Protein AF-A0A6M2E2F1-F1 (afdb_monomer_lite)

pLDDT: mean 70.52, std 17.47, range [36.59, 95.12]

Secondary structure (DSSP, 8-state):
-----------------S-PPPPPP--S------------------S-----PPPPS------HHHHSPPP-PPPPPPPHHHHHHHHHHHTT----GGGS-GGGTSS-HHHHHHHHHHHHHHHHTT--

InterPro domains:
  IPR009685 Male enhanced antigen 1 [PTHR17005] (5-122)

Structure (mmCIF, N/CA/C/O backbone):
data_AF-A0A6M2E2F1-F1
#
_entry.id   AF-A0A6M2E2F1-F1
#
loop_
_atom_site.group_PDB
_atom_site.id
_atom_site.type_symbol
_atom_site.label_atom_id
_atom_site.label_alt_id
_atom_site.label_comp_id
_atom_site.label_asym_id
_atom_site.label_entity_id
_atom_site.label_seq_id
_atom_site.pdbx_PDB_ins_code
_atom_site.Cartn_x
_atom_site.Cartn_y
_atom_site.Cartn_z
_atom_site.occupancy
_atom_site.B_iso_or_equiv
_atom_site.auth_seq_id
_atom_site.auth_comp_id
_atom_site.auth_asym_id
_atom_site.auth_atom_id
_atom_site.pdbx_PDB_model_num
ATOM 1 N N . HIS A 1 1 ? 62.668 19.287 -7.844 1.00 42.34 1 HIS A N 1
ATOM 2 C CA . HIS A 1 1 ? 62.336 18.218 -6.883 1.00 42.34 1 HIS A CA 1
ATOM 3 C C . HIS A 1 1 ? 61.066 17.544 -7.362 1.00 42.34 1 HIS A C 1
ATOM 5 O O . HIS A 1 1 ? 60.130 18.241 -7.730 1.00 42.34 1 HIS A O 1
ATOM 11 N N . VAL A 1 2 ? 61.133 16.225 -7.516 1.00 47.28 2 VAL A N 1
ATOM 12 C CA . VAL A 1 2 ? 60.213 15.399 -8.307 1.00 47.28 2 VAL A CA 1
ATOM 13 C C . VAL A 1 2 ? 58.880 15.207 -7.577 1.00 47.28 2 VAL A C 1
ATOM 15 O O . VAL A 1 2 ? 58.881 14.923 -6.384 1.00 47.28 2 VAL A O 1
ATOM 18 N N . SER A 1 3 ? 57.758 15.392 -8.272 1.00 49.53 3 SER A N 1
ATOM 19 C CA . SER A 1 3 ? 56.462 14.854 -7.843 1.00 49.53 3 SER A CA 1
ATOM 20 C C . SER A 1 3 ? 56.303 13.512 -8.548 1.00 49.53 3 SER A C 1
ATOM 22 O O . SER A 1 3 ? 56.315 13.478 -9.776 1.00 49.53 3 SER A O 1
ATOM 24 N N . SER A 1 4 ? 56.274 12.424 -7.779 1.00 62.16 4 SER A N 1
ATOM 25 C CA . SER A 1 4 ? 56.016 11.080 -8.295 1.00 62.16 4 SER A CA 1
ATOM 26 C C . SER A 1 4 ? 54.581 10.999 -8.796 1.00 62.16 4 SER A C 1
ATOM 28 O O . SER A 1 4 ? 53.640 11.027 -8.008 1.00 62.16 4 SER A O 1
ATOM 30 N N . ASP A 1 5 ? 54.456 10.893 -10.110 1.00 59.19 5 ASP A N 1
ATOM 31 C CA . ASP A 1 5 ? 53.338 10.252 -10.780 1.00 59.19 5 ASP A CA 1
ATOM 32 C C . ASP A 1 5 ? 53.439 8.747 -10.473 1.00 59.19 5 ASP A C 1
ATOM 34 O O . ASP A 1 5 ? 54.478 8.127 -10.715 1.00 59.19 5 ASP A O 1
ATOM 38 N N . SER A 1 6 ? 52.431 8.177 -9.818 1.00 57.03 6 SER A N 1
ATOM 39 C CA . SER A 1 6 ? 52.303 6.725 -9.664 1.00 57.03 6 SER A CA 1
ATOM 40 C C . SER A 1 6 ? 51.074 6.280 -10.433 1.00 57.03 6 SER A C 1
ATOM 42 O O . SER A 1 6 ? 49.989 6.131 -9.876 1.00 57.03 6 SER A O 1
ATOM 44 N N . ASP A 1 7 ? 51.293 6.103 -11.732 1.00 59.03 7 ASP A N 1
ATOM 45 C CA . ASP A 1 7 ? 50.533 5.230 -12.616 1.00 59.03 7 ASP A CA 1
ATOM 46 C C . ASP A 1 7 ? 50.488 3.829 -11.979 1.00 59.03 7 ASP A C 1
ATOM 48 O O . ASP A 1 7 ? 51.500 3.134 -11.884 1.00 59.03 7 ASP A O 1
ATOM 52 N N . SER A 1 8 ? 49.337 3.455 -11.414 1.00 53.34 8 SER A N 1
ATOM 53 C CA . SER A 1 8 ? 49.091 2.068 -11.018 1.00 53.34 8 SER A CA 1
ATOM 54 C C . SER A 1 8 ? 48.540 1.338 -12.229 1.00 53.34 8 SER A C 1
ATOM 56 O O . SER A 1 8 ? 47.352 1.408 -12.538 1.00 53.34 8 SER A O 1
ATOM 58 N N . GLU A 1 9 ? 49.485 0.702 -12.908 1.00 52.53 9 GLU A N 1
ATOM 59 C CA . GLU A 1 9 ? 49.359 -0.345 -13.908 1.00 52.53 9 GLU A CA 1
ATOM 60 C C . GLU A 1 9 ? 48.083 -1.185 -13.712 1.00 52.53 9 GLU A C 1
ATOM 62 O O . GLU A 1 9 ? 47.824 -1.726 -12.634 1.00 52.53 9 GLU A O 1
ATOM 67 N N . PHE A 1 10 ? 47.278 -1.290 -14.774 1.00 50.50 10 PHE A N 1
ATOM 68 C CA . PHE A 1 10 ? 46.220 -2.290 -14.900 1.00 50.50 10 PHE A CA 1
ATOM 69 C C . PHE A 1 10 ? 46.878 -3.677 -14.863 1.00 50.50 10 PHE A C 1
ATOM 71 O O . PHE A 1 10 ? 47.271 -4.225 -15.891 1.00 50.50 10 PHE A O 1
ATOM 78 N N . GLY A 1 11 ? 47.034 -4.214 -13.655 1.00 40.50 11 GLY A N 1
ATOM 79 C CA . GLY A 1 11 ? 47.442 -5.587 -13.421 1.00 40.50 11 GLY A CA 1
ATOM 80 C C . GLY A 1 11 ? 46.336 -6.527 -13.876 1.00 40.50 11 GLY A C 1
ATOM 81 O O . GLY A 1 11 ? 45.388 -6.790 -13.138 1.00 40.50 11 GLY A O 1
ATOM 82 N N . ASP A 1 12 ? 46.466 -7.014 -15.107 1.00 55.50 12 ASP A N 1
ATOM 83 C CA . ASP A 1 12 ? 45.951 -8.316 -15.513 1.00 55.50 12 ASP A CA 1
ATOM 84 C C . ASP A 1 12 ? 46.587 -9.355 -14.581 1.00 55.50 12 ASP A C 1
ATOM 86 O O . ASP A 1 12 ? 47.781 -9.645 -14.635 1.00 55.50 12 ASP A O 1
ATOM 90 N N . GLY A 1 13 ? 45.800 -9.797 -13.612 1.00 47.25 13 GLY A N 1
ATOM 91 C CA . GLY A 1 13 ? 46.251 -10.637 -12.524 1.00 47.25 13 GLY A CA 1
ATOM 92 C C . GLY A 1 13 ? 45.044 -11.330 -11.945 1.00 47.25 13 GLY A C 1
ATOM 93 O O . GLY A 1 13 ? 44.446 -10.854 -10.983 1.00 47.25 13 GLY A O 1
ATOM 94 N N . ASP A 1 14 ? 44.687 -12.446 -12.573 1.00 53.16 14 ASP A N 1
ATOM 95 C CA . ASP A 1 14 ? 43.988 -13.547 -11.928 1.00 53.16 14 ASP A CA 1
ATOM 96 C C . ASP A 1 14 ? 44.636 -13.791 -10.554 1.00 53.16 14 ASP A C 1
ATOM 98 O O . ASP A 1 14 ? 45.704 -14.380 -10.403 1.00 53.16 14 ASP A O 1
ATOM 102 N N . SER A 1 15 ? 44.049 -13.194 -9.532 1.00 48.97 15 SER A N 1
ATOM 103 C CA . SER A 1 15 ? 44.336 -13.479 -8.139 1.00 48.97 15 SER A CA 1
ATOM 104 C C . SER A 1 15 ? 42.988 -13.524 -7.475 1.00 48.97 15 SER A C 1
ATOM 106 O O . SER A 1 15 ? 42.477 -12.545 -6.932 1.00 48.97 15 SER A O 1
ATOM 108 N N . VAL A 1 16 ? 42.389 -14.702 -7.622 1.00 57.41 16 VAL A N 1
ATOM 109 C CA . VAL A 1 16 ? 41.216 -15.142 -6.886 1.00 57.41 16 VAL A CA 1
ATOM 110 C C . VAL A 1 16 ? 41.639 -15.234 -5.413 1.00 57.41 16 VAL A C 1
ATOM 112 O O . VAL A 1 16 ? 42.008 -16.278 -4.887 1.00 57.41 16 VAL A O 1
ATOM 115 N N . ASP A 1 17 ? 41.694 -14.083 -4.745 1.00 50.09 17 ASP A N 1
ATOM 116 C CA . ASP A 1 17 ? 41.760 -14.032 -3.292 1.00 50.09 17 ASP A CA 1
ATOM 117 C C . ASP A 1 17 ? 40.466 -14.677 -2.783 1.00 50.09 17 ASP A C 1
ATOM 119 O O . ASP A 1 17 ? 39.353 -14.284 -3.150 1.00 50.09 17 ASP A O 1
ATOM 123 N N . GLY A 1 18 ? 40.640 -15.797 -2.085 1.00 58.19 18 GLY A N 1
ATOM 124 C CA . GLY A 1 18 ? 39.647 -16.847 -1.891 1.00 58.19 18 GLY A CA 1
ATOM 125 C C . GLY A 1 18 ? 38.510 -16.458 -0.952 1.00 58.19 18 GLY A C 1
ATOM 126 O O . GLY A 1 18 ? 38.424 -16.953 0.167 1.00 58.19 18 GLY A O 1
ATOM 127 N N . GLY A 1 19 ? 37.609 -15.610 -1.440 1.00 60.72 19 GLY A N 1
ATOM 128 C CA . GLY A 1 19 ? 36.363 -15.219 -0.778 1.00 60.72 19 GLY A CA 1
ATOM 129 C C . GLY A 1 19 ? 35.167 -15.170 -1.731 1.00 60.72 19 GLY A C 1
ATOM 130 O O . GLY A 1 19 ? 34.222 -14.420 -1.498 1.00 60.72 19 GLY A O 1
ATOM 131 N N . GLY A 1 20 ? 35.217 -15.916 -2.836 1.00 72.25 20 GLY A N 1
ATOM 132 C CA . GLY A 1 20 ? 34.117 -16.004 -3.795 1.00 72.25 20 GLY A CA 1
ATOM 133 C C . GLY A 1 20 ? 32.978 -16.892 -3.293 1.00 72.25 20 GLY A C 1
ATOM 134 O O . GLY A 1 20 ? 33.213 -17.931 -2.678 1.00 72.25 20 GLY A O 1
ATOM 135 N N . TYR A 1 21 ? 31.735 -16.494 -3.582 1.00 74.12 21 TYR A N 1
ATOM 136 C CA . TYR A 1 21 ? 30.554 -17.330 -3.368 1.00 74.12 21 TYR A CA 1
ATOM 137 C C . TYR A 1 21 ? 30.713 -18.655 -4.119 1.00 74.12 21 TYR A C 1
ATOM 139 O O . TYR A 1 21 ? 30.838 -18.671 -5.343 1.00 74.12 21 TYR A O 1
ATOM 147 N N . GLN A 1 22 ?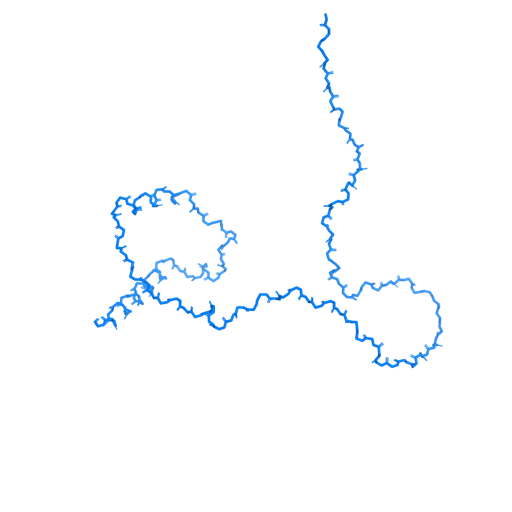 30.687 -19.766 -3.387 1.00 77.75 22 GLN A N 1
ATOM 148 C CA . GLN A 1 22 ? 30.656 -21.093 -3.984 1.00 77.75 22 GLN A CA 1
ATOM 149 C C . GLN A 1 22 ? 29.212 -21.443 -4.357 1.00 77.75 22 GLN A C 1
ATOM 151 O O . GLN A 1 22 ? 28.315 -21.370 -3.516 1.00 77.75 22 GLN A O 1
ATOM 156 N N . LEU A 1 23 ? 28.981 -21.795 -5.624 1.00 75.25 23 LEU A N 1
ATOM 157 C CA . LEU A 1 23 ? 27.684 -22.296 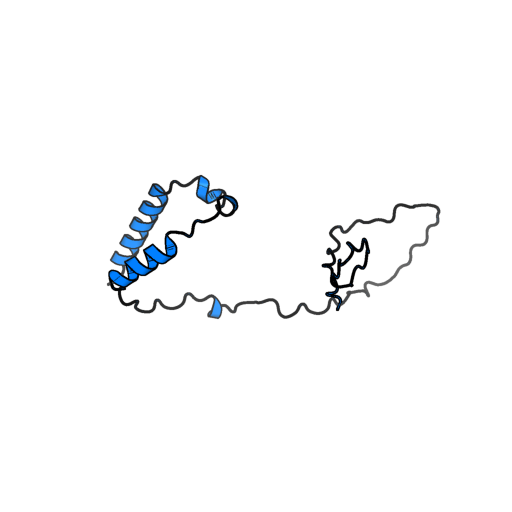-6.076 1.00 75.25 23 LEU A CA 1
ATOM 158 C C . LEU A 1 23 ? 27.376 -23.618 -5.365 1.00 75.25 23 LEU A C 1
ATOM 160 O O . LEU A 1 23 ? 28.245 -24.485 -5.259 1.00 75.25 23 LEU A O 1
ATOM 164 N N . LEU A 1 24 ? 26.141 -23.770 -4.883 1.00 76.88 24 LEU A N 1
ATOM 165 C CA . LEU A 1 24 ? 25.685 -25.059 -4.374 1.00 76.88 24 LEU A CA 1
ATOM 166 C C . LEU A 1 24 ? 25.606 -26.066 -5.533 1.00 76.88 24 LEU A C 1
ATOM 168 O O . LEU A 1 24 ? 25.207 -25.672 -6.631 1.00 76.88 24 LEU A O 1
ATOM 172 N N . PRO A 1 25 ? 25.936 -27.349 -5.305 1.00 77.88 25 PRO A N 1
ATOM 173 C CA . PRO A 1 25 ? 25.648 -28.413 -6.261 1.00 77.88 25 PRO A CA 1
ATOM 174 C C . PRO A 1 25 ? 24.153 -28.403 -6.607 1.00 77.88 25 PRO A C 1
ATOM 176 O O . PRO A 1 25 ? 23.317 -28.483 -5.705 1.00 77.88 25 PRO A O 1
ATOM 179 N N . GLN A 1 26 ? 23.824 -28.230 -7.889 1.00 67.12 26 GLN A N 1
ATOM 180 C CA . GLN A 1 26 ? 22.443 -28.047 -8.351 1.00 67.12 26 GLN A CA 1
ATOM 181 C C . GLN A 1 26 ? 21.818 -29.273 -9.026 1.00 67.12 26 GLN A C 1
ATOM 183 O O . GLN A 1 26 ? 20.641 -29.183 -9.352 1.00 67.12 26 GLN A O 1
ATOM 188 N N . ASP A 1 27 ? 22.501 -30.421 -9.136 1.00 66.62 27 ASP A N 1
ATOM 189 C CA . ASP A 1 27 ? 21.884 -31.635 -9.693 1.00 66.62 27 ASP A CA 1
ATOM 190 C C . ASP A 1 27 ? 22.344 -32.939 -9.008 1.00 66.62 27 ASP A C 1
ATOM 192 O O . ASP A 1 27 ? 23.520 -33.067 -8.657 1.00 66.62 27 ASP A O 1
ATOM 196 N N . PRO A 1 28 ? 21.428 -33.911 -8.811 1.00 59.38 28 PRO A N 1
ATOM 197 C CA . PRO A 1 28 ? 21.730 -35.211 -8.211 1.00 59.38 28 PRO A CA 1
ATOM 198 C C . PRO A 1 28 ? 22.402 -36.221 -9.159 1.00 59.38 28 PRO A C 1
ATOM 200 O O . PRO A 1 28 ? 22.885 -37.235 -8.671 1.00 59.38 28 PRO A O 1
ATOM 203 N N . ASP A 1 29 ? 22.497 -35.942 -10.463 1.00 57.19 29 ASP A N 1
ATOM 204 C CA . ASP A 1 29 ? 22.912 -36.929 -11.476 1.00 57.19 29 ASP A CA 1
ATOM 205 C C . ASP A 1 29 ? 24.153 -36.487 -12.274 1.00 57.19 29 ASP A C 1
ATOM 207 O O . ASP A 1 29 ? 24.222 -36.641 -13.495 1.00 57.19 29 ASP A O 1
ATOM 211 N N . GLN A 1 30 ? 25.168 -35.916 -11.613 1.00 53.03 30 GLN A N 1
ATOM 212 C CA . GLN A 1 30 ? 26.470 -35.685 -12.255 1.00 53.03 30 GLN A CA 1
ATOM 213 C C . GLN A 1 30 ? 27.273 -36.990 -12.271 1.00 53.03 30 GLN A C 1
ATOM 215 O O . GLN A 1 30 ? 28.287 -37.162 -11.595 1.00 53.03 30 GLN A O 1
ATOM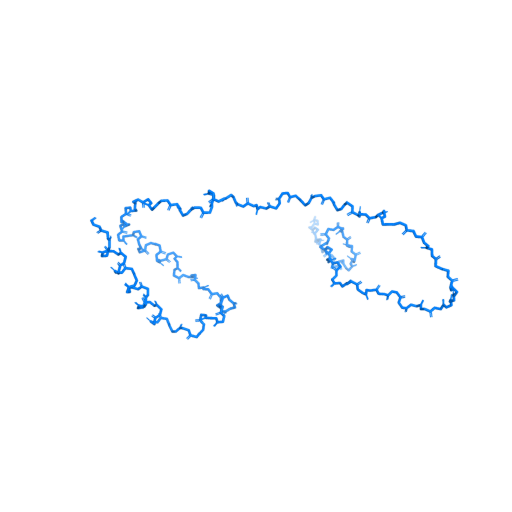 220 N N . GLU A 1 31 ? 26.736 -37.937 -13.028 1.00 46.34 31 GLU A N 1
ATOM 221 C CA . GLU A 1 31 ? 27.315 -39.241 -13.273 1.00 46.34 31 GLU A CA 1
ATOM 222 C C . GLU A 1 31 ? 28.595 -39.015 -14.075 1.00 46.34 31 GLU A C 1
ATOM 224 O O . GLU A 1 31 ? 28.592 -38.408 -15.150 1.00 46.34 31 GLU A O 1
ATOM 229 N N . ALA A 1 32 ? 29.714 -39.457 -13.509 1.00 51.78 32 ALA A N 1
ATOM 230 C CA . ALA A 1 32 ? 30.975 -39.571 -14.210 1.00 51.78 32 ALA A CA 1
ATOM 231 C C . ALA A 1 32 ? 30.801 -40.599 -15.336 1.00 51.78 32 ALA A C 1
ATOM 233 O O . ALA A 1 32 ? 31.070 -41.784 -15.168 1.00 51.78 32 ALA A O 1
ATOM 234 N N . SER A 1 33 ? 30.306 -40.155 -16.487 1.00 44.50 33 SER A N 1
ATOM 235 C CA . SER A 1 33 ? 30.265 -40.960 -17.697 1.00 44.50 33 SER A CA 1
ATOM 236 C C . SER A 1 33 ? 31.634 -40.912 -18.371 1.00 44.50 33 SER A C 1
ATOM 238 O O . SER A 1 33 ? 31.824 -40.204 -19.356 1.00 44.50 33 SER A O 1
ATOM 240 N N . ASP A 1 34 ? 32.576 -41.659 -17.804 1.00 39.69 34 ASP A N 1
ATOM 241 C CA . ASP A 1 34 ? 33.642 -42.316 -18.559 1.00 39.69 34 ASP A CA 1
ATOM 242 C C . ASP A 1 34 ? 33.596 -43.789 -18.135 1.00 39.69 34 ASP A C 1
ATOM 244 O O . ASP A 1 34 ? 34.235 -44.232 -17.183 1.00 39.69 34 ASP A O 1
ATOM 248 N N . ALA A 1 35 ? 32.649 -44.499 -18.747 1.00 46.34 35 ALA A N 1
ATOM 249 C CA . ALA A 1 35 ? 32.429 -45.916 -18.542 1.00 46.34 35 ALA A CA 1
ATOM 250 C C . ALA A 1 35 ? 33.349 -46.685 -19.492 1.00 46.34 35 ALA A C 1
ATOM 252 O O . ALA A 1 35 ? 32.990 -46.911 -20.646 1.00 46.34 35 ALA A O 1
ATOM 253 N N . ASP A 1 36 ? 34.502 -47.106 -18.982 1.00 42.78 36 ASP A N 1
ATOM 254 C CA . ASP A 1 36 ? 35.231 -48.249 -19.516 1.00 42.78 36 ASP A CA 1
ATOM 255 C C . ASP A 1 36 ? 35.355 -49.320 -18.422 1.00 42.78 36 ASP A C 1
ATOM 257 O O . ASP A 1 36 ? 35.874 -49.082 -17.335 1.00 42.78 36 ASP A O 1
ATOM 261 N N . ASP A 1 37 ? 34.858 -50.499 -18.787 1.00 36.59 37 ASP A N 1
ATOM 262 C CA . ASP A 1 37 ? 35.286 -51.824 -18.341 1.00 36.59 37 ASP A CA 1
ATOM 263 C C . ASP A 1 37 ? 34.987 -52.286 -16.892 1.00 36.59 37 ASP A C 1
ATOM 265 O O . ASP A 1 37 ? 35.764 -52.132 -15.957 1.00 36.59 37 ASP A O 1
ATOM 269 N N . ALA A 1 38 ? 33.865 -53.010 -16.812 1.00 41.94 38 ALA A N 1
ATOM 270 C CA . ALA A 1 38 ? 33.820 -54.420 -16.414 1.00 41.94 38 ALA A CA 1
ATOM 271 C C . ALA A 1 38 ? 33.635 -54.823 -14.924 1.00 41.94 38 ALA A C 1
ATOM 273 O O . ALA A 1 38 ? 34.304 -54.372 -14.004 1.00 41.94 38 ALA A O 1
ATOM 274 N N . GLU A 1 39 ? 32.755 -55.828 -14.799 1.00 36.66 39 GLU A N 1
ATOM 275 C CA . GLU A 1 39 ? 32.719 -56.923 -13.808 1.00 36.66 39 GLU A CA 1
ATOM 276 C C . GLU A 1 39 ? 31.883 -56.723 -12.524 1.00 36.66 39 GLU A C 1
ATOM 278 O O . GLU A 1 39 ? 32.291 -56.125 -11.536 1.00 36.66 39 GLU A O 1
ATOM 283 N N . ASP A 1 40 ? 30.669 -57.285 -12.609 1.00 48.03 40 ASP A N 1
ATOM 284 C CA . ASP A 1 40 ? 29.885 -57.998 -11.589 1.00 48.03 40 ASP A CA 1
ATOM 285 C C . ASP A 1 40 ? 30.605 -58.282 -10.257 1.00 48.03 40 ASP A C 1
ATOM 287 O O . ASP A 1 40 ? 31.408 -59.200 -10.183 1.00 48.03 40 ASP A O 1
ATOM 291 N N . GLU A 1 41 ? 30.248 -57.552 -9.197 1.00 41.22 41 GLU A N 1
ATOM 292 C CA . GLU A 1 41 ? 30.375 -57.979 -7.796 1.00 41.22 41 GLU A CA 1
ATOM 293 C C . GLU A 1 41 ? 29.276 -57.243 -7.002 1.00 41.22 41 GLU A C 1
ATOM 295 O O . GLU A 1 41 ? 29.306 -56.022 -6.860 1.00 41.22 41 GLU A O 1
ATOM 300 N N . GLU A 1 42 ? 28.278 -57.974 -6.503 1.00 46.69 42 GLU A N 1
ATOM 301 C CA . GLU A 1 42 ? 27.253 -57.487 -5.567 1.00 46.69 42 GLU A CA 1
ATOM 302 C C . GLU A 1 42 ? 27.854 -57.473 -4.146 1.00 46.69 42 GLU A C 1
ATOM 304 O O . GLU A 1 42 ? 28.115 -58.550 -3.598 1.00 46.69 42 GLU A O 1
ATOM 309 N N . PRO A 1 43 ? 28.075 -56.319 -3.484 1.00 40.91 43 PRO A N 1
ATOM 310 C CA . PRO A 1 43 ? 28.434 -56.316 -2.082 1.00 40.91 43 PRO A CA 1
ATOM 311 C C . PRO A 1 43 ? 27.176 -56.082 -1.249 1.00 40.91 43 PRO A C 1
ATOM 313 O O . PRO A 1 43 ? 26.685 -54.965 -1.087 1.00 40.91 43 PRO A O 1
ATOM 316 N N . THR A 1 44 ? 26.691 -57.161 -0.642 1.00 46.72 44 THR A N 1
ATOM 317 C CA . THR A 1 44 ? 25.735 -57.099 0.460 1.00 46.72 44 THR A CA 1
ATOM 318 C C . THR A 1 44 ? 26.324 -56.228 1.581 1.00 46.72 44 THR A C 1
ATOM 320 O O . THR A 1 44 ? 27.304 -56.622 2.220 1.00 46.72 44 THR A O 1
ATOM 323 N N . ALA A 1 45 ? 25.749 -55.057 1.859 1.00 38.19 45 ALA A N 1
ATOM 324 C CA . ALA A 1 45 ? 26.120 -54.248 3.018 1.00 38.19 45 ALA A CA 1
ATOM 325 C C . ALA A 1 45 ? 24.895 -53.519 3.599 1.00 38.19 45 ALA A C 1
ATOM 327 O O . ALA A 1 45 ? 24.219 -52.755 2.922 1.00 38.19 45 ALA A O 1
ATOM 328 N N . SER A 1 46 ? 24.618 -53.821 4.871 1.00 41.12 46 SER A N 1
ATOM 329 C CA . SER A 1 46 ? 23.628 -53.254 5.801 1.00 41.12 46 SER A CA 1
ATOM 330 C C . SER A 1 46 ? 23.144 -51.810 5.559 1.00 41.12 46 SER A C 1
ATOM 332 O O . SER A 1 46 ? 23.936 -50.956 5.164 1.00 41.12 46 SER A O 1
ATOM 334 N N . PRO A 1 47 ? 21.912 -51.455 6.000 1.00 49.97 47 PRO A N 1
ATOM 335 C CA . PRO A 1 47 ? 21.467 -50.067 6.102 1.00 49.97 47 PRO A CA 1
ATOM 336 C C . PRO A 1 47 ? 22.129 -49.419 7.332 1.00 49.97 47 PRO A C 1
ATOM 338 O O . PRO A 1 47 ? 21.502 -49.191 8.362 1.00 49.97 47 PRO A O 1
ATOM 341 N N . ALA A 1 48 ? 23.436 -49.191 7.266 1.00 50.78 48 ALA A N 1
ATOM 342 C CA . ALA A 1 48 ? 24.213 -48.526 8.303 1.00 50.78 48 ALA A CA 1
ATOM 343 C C . ALA A 1 48 ? 24.933 -47.340 7.669 1.00 50.78 48 ALA A C 1
ATOM 345 O O . ALA A 1 48 ? 26.136 -47.351 7.441 1.00 50.78 48 ALA A O 1
ATOM 346 N N . GLY A 1 49 ? 24.145 -46.324 7.340 1.00 45.16 49 GLY A N 1
ATOM 347 C CA . GLY A 1 49 ? 24.636 -45.120 6.695 1.00 45.16 49 GLY A CA 1
ATOM 348 C C . GLY A 1 49 ? 23.610 -44.005 6.745 1.00 45.16 49 GLY A C 1
ATOM 349 O O . GLY A 1 49 ? 23.431 -43.302 5.759 1.00 45.16 49 GLY A O 1
ATOM 350 N N . SER A 1 50 ? 22.907 -43.845 7.872 1.00 53.50 50 SER A N 1
ATOM 351 C CA . SER A 1 50 ? 22.278 -42.559 8.160 1.00 53.50 50 SER A CA 1
ATOM 352 C C . SER A 1 50 ? 23.411 -41.543 8.238 1.00 53.50 50 SER A C 1
ATOM 354 O O . SER A 1 50 ? 24.065 -41.427 9.274 1.00 53.50 50 SER A O 1
ATOM 356 N N . LEU A 1 51 ? 23.695 -40.868 7.124 1.00 55.44 51 LEU A N 1
ATOM 357 C CA . LEU A 1 51 ? 24.510 -39.666 7.109 1.00 55.44 51 LEU A CA 1
ATOM 358 C C . LEU A 1 51 ? 23.829 -38.711 8.086 1.00 55.44 51 LEU A C 1
ATOM 360 O O . LEU A 1 51 ? 22.779 -38.143 7.788 1.00 55.44 51 LEU A O 1
ATOM 364 N N . ALA A 1 52 ? 24.372 -38.625 9.297 1.00 61.59 52 ALA A N 1
ATOM 365 C CA . ALA A 1 52 ? 23.933 -37.669 10.289 1.00 61.59 52 ALA A CA 1
ATOM 366 C C . ALA A 1 52 ? 24.343 -36.292 9.766 1.00 61.59 52 ALA A C 1
ATOM 368 O O . ALA A 1 52 ? 25.444 -35.810 10.028 1.00 61.59 52 ALA A O 1
ATOM 369 N N . LEU A 1 53 ? 23.470 -35.703 8.949 1.00 64.25 53 LEU A N 1
ATOM 370 C CA . LEU A 1 53 ? 23.516 -34.288 8.631 1.00 64.25 53 LEU A CA 1
ATO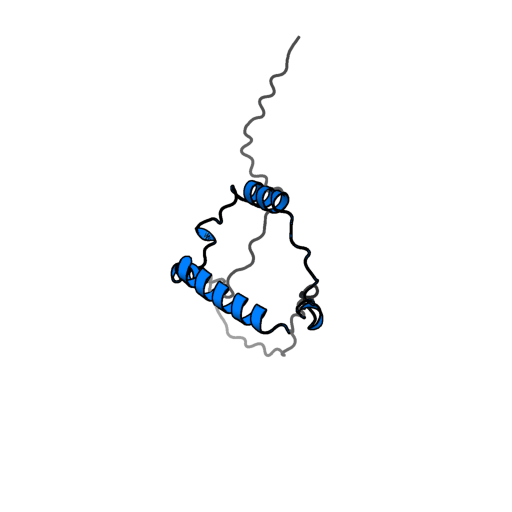M 371 C C . LEU A 1 53 ? 23.587 -33.537 9.969 1.00 64.25 53 LEU A C 1
ATOM 373 O O . LEU A 1 53 ? 22.817 -33.870 10.878 1.00 64.25 53 LEU A O 1
ATOM 377 N N . PRO A 1 54 ? 24.508 -32.571 10.136 1.00 67.56 54 PRO A N 1
ATOM 378 C CA . PRO A 1 54 ? 24.480 -31.714 11.308 1.00 67.56 54 PRO A CA 1
ATOM 379 C C . PRO A 1 54 ? 23.093 -31.082 11.392 1.00 67.56 54 PRO A C 1
ATOM 381 O O . PRO A 1 54 ? 22.560 -30.615 10.383 1.00 67.56 54 PRO A O 1
ATOM 384 N N . GLU A 1 55 ? 22.496 -31.120 12.583 1.00 63.19 55 GLU A N 1
ATOM 385 C CA . GLU A 1 55 ? 21.194 -30.510 12.818 1.00 63.19 55 GLU A CA 1
ATOM 386 C C . GLU A 1 55 ? 21.259 -29.054 12.355 1.00 63.19 55 GLU A C 1
ATOM 388 O O . GLU A 1 55 ? 22.139 -28.297 12.781 1.00 63.19 55 GLU A O 1
ATOM 393 N N . ALA A 1 56 ? 20.389 -28.699 11.403 1.00 64.56 56 ALA A N 1
ATOM 394 C CA . ALA A 1 56 ? 20.359 -27.361 10.842 1.00 64.56 56 ALA A CA 1
ATOM 395 C C . ALA A 1 56 ? 20.249 -26.352 11.998 1.00 64.56 56 ALA A C 1
ATOM 397 O O . ALA A 1 56 ? 19.471 -26.592 12.928 1.00 64.56 56 ALA A O 1
ATOM 398 N N . PRO A 1 57 ? 21.012 -25.241 11.978 1.00 66.38 57 PRO A N 1
ATOM 399 C CA . PRO A 1 57 ? 20.888 -24.202 12.989 1.00 66.38 57 PRO A CA 1
ATOM 400 C C . PRO A 1 57 ? 19.414 -23.838 13.121 1.00 66.38 57 PRO A C 1
ATOM 402 O O . PRO A 1 57 ? 18.814 -23.463 12.117 1.00 66.38 57 PRO A O 1
ATOM 405 N N . SER A 1 58 ? 18.863 -24.033 14.327 1.00 71.38 58 SER A N 1
ATOM 406 C CA . SER A 1 58 ? 17.452 -23.872 14.702 1.00 71.38 58 SER A CA 1
ATOM 407 C C . SER A 1 58 ? 16.640 -23.121 13.646 1.00 71.38 58 SER A C 1
ATOM 409 O O . SER A 1 58 ? 16.709 -21.891 13.561 1.00 71.38 58 SER A O 1
ATOM 411 N N . GLU A 1 59 ? 15.907 -23.865 12.812 1.00 77.19 59 GLU A N 1
ATOM 412 C CA . GLU A 1 59 ? 14.958 -23.278 11.871 1.00 77.19 59 GLU A CA 1
ATOM 413 C C . GLU A 1 59 ? 14.070 -22.313 12.656 1.00 77.19 59 GLU A C 1
ATOM 415 O O . GLU A 1 59 ? 13.554 -22.667 13.722 1.00 77.19 59 GLU A O 1
ATOM 420 N N . TRP A 1 60 ? 13.906 -21.082 12.171 1.00 79.00 60 TRP A N 1
ATOM 421 C CA . TRP A 1 60 ? 13.020 -20.137 12.833 1.00 79.00 60 TRP A CA 1
ATOM 422 C C . TRP A 1 60 ? 11.593 -20.697 12.796 1.00 79.00 60 TRP A C 1
ATOM 424 O O . TRP A 1 60 ? 10.916 -20.660 11.770 1.00 79.00 60 TRP A O 1
ATOM 434 N N . ARG A 1 61 ? 11.158 -21.265 13.922 1.00 82.12 61 ARG A N 1
ATOM 435 C CA . ARG A 1 61 ? 9.824 -21.824 14.133 1.00 82.12 61 ARG A CA 1
ATOM 436 C C . ARG A 1 61 ? 9.072 -20.876 15.058 1.00 82.12 61 ARG A C 1
ATOM 438 O O . ARG A 1 61 ? 9.173 -21.027 16.278 1.00 82.12 61 ARG A O 1
ATOM 445 N N . PRO A 1 62 ? 8.378 -19.861 14.513 1.00 82.94 62 PRO A N 1
ATOM 446 C CA . PRO A 1 62 ? 7.599 -18.960 15.341 1.00 82.94 62 PRO A CA 1
ATOM 447 C C . PRO A 1 62 ? 6.572 -19.783 16.113 1.00 82.94 62 PRO A C 1
ATOM 449 O O . PRO A 1 62 ? 5.881 -20.636 15.552 1.00 82.94 62 PRO A O 1
ATOM 452 N N . THR A 1 63 ? 6.501 -19.554 17.420 1.00 85.88 63 THR A N 1
ATOM 453 C CA . THR A 1 63 ? 5.490 -20.199 18.253 1.00 85.88 63 THR A CA 1
ATOM 454 C C . THR A 1 63 ? 4.107 -19.678 17.868 1.00 85.88 63 THR A C 1
ATOM 456 O O . THR A 1 63 ? 3.966 -18.573 17.340 1.00 85.88 63 THR A O 1
ATOM 459 N N . GLU A 1 64 ? 3.058 -20.441 18.174 1.00 85.88 64 GLU A N 1
ATOM 460 C CA . GLU A 1 64 ? 1.672 -19.997 17.970 1.00 85.88 64 GLU A CA 1
ATOM 461 C C . GLU A 1 64 ? 1.402 -18.638 18.640 1.00 85.88 64 GLU A C 1
ATOM 463 O O . GLU A 1 64 ? 0.673 -17.808 18.111 1.00 85.88 64 GLU A O 1
ATOM 468 N N . GLU A 1 65 ? 2.068 -18.359 19.764 1.00 83.75 65 GLU A N 1
ATOM 469 C CA . GLU A 1 65 ? 2.059 -17.051 20.414 1.00 83.75 65 GLU A CA 1
ATOM 470 C C . GLU A 1 65 ? 2.624 -15.920 19.557 1.00 83.75 65 GLU A C 1
ATOM 472 O O . GLU A 1 65 ? 2.015 -14.857 19.491 1.00 83.75 65 GLU A O 1
ATOM 477 N N . MET A 1 66 ? 3.752 -16.139 18.886 1.00 84.88 66 MET A N 1
ATOM 478 C CA . MET A 1 66 ? 4.364 -15.130 18.017 1.00 84.88 66 MET A CA 1
ATOM 479 C C . MET A 1 66 ? 3.519 -14.845 16.771 1.00 84.88 66 MET A C 1
ATOM 481 O O . MET A 1 66 ? 3.636 -13.773 16.181 1.00 84.88 66 MET A O 1
ATOM 485 N N . LEU A 1 67 ? 2.675 -15.798 16.373 1.00 84.44 67 LEU A N 1
ATOM 486 C CA . LEU A 1 67 ? 1.750 -15.670 15.249 1.00 84.44 67 LEU A CA 1
ATOM 487 C C . LEU A 1 67 ? 0.401 -15.064 15.651 1.00 84.44 67 LEU A C 1
ATOM 489 O O . LEU A 1 67 ? -0.398 -14.732 14.771 1.00 84.44 67 LEU A O 1
ATOM 493 N N . ARG A 1 68 ? 0.122 -14.914 16.956 1.00 86.50 68 ARG A N 1
ATOM 494 C CA . ARG A 1 68 ? -1.129 -14.302 17.408 1.00 86.50 68 ARG A CA 1
ATOM 495 C C . ARG A 1 68 ? -1.181 -12.850 16.921 1.00 86.50 68 ARG A C 1
ATOM 497 O O . ARG A 1 68 ? -0.238 -12.093 17.166 1.00 86.50 68 ARG A O 1
ATOM 504 N N . PRO A 1 69 ? -2.278 -12.431 16.260 1.00 80.06 69 PRO A N 1
ATOM 505 C CA . PRO A 1 69 ? -2.475 -11.033 15.915 1.00 80.06 69 PRO A CA 1
ATOM 506 C C . PRO A 1 69 ? -2.347 -10.181 17.176 1.00 80.06 69 PRO A C 1
ATOM 508 O O . PRO A 1 69 ? -3.048 -10.424 18.161 1.00 80.06 69 PRO A O 1
ATOM 511 N N . ALA A 1 70 ? -1.437 -9.208 17.157 1.00 78.75 70 ALA A N 1
ATOM 512 C CA . ALA A 1 70 ? -1.302 -8.277 18.265 1.00 78.75 70 ALA A CA 1
ATOM 513 C C . ALA A 1 70 ? -2.648 -7.579 18.493 1.00 78.75 70 ALA A C 1
ATOM 515 O O . ALA A 1 70 ? -3.295 -7.151 17.530 1.00 78.75 70 ALA A O 1
ATOM 516 N N . GLU A 1 71 ? -3.068 -7.465 19.755 1.00 81.56 71 GLU A N 1
ATOM 517 C CA . GLU A 1 71 ? -4.283 -6.725 20.075 1.00 81.56 71 GLU A CA 1
ATOM 518 C C . GLU A 1 71 ? -4.182 -5.306 19.495 1.00 81.56 71 GLU A C 1
ATOM 520 O O . GLU A 1 71 ? -3.127 -4.662 19.604 1.00 81.56 71 GLU A O 1
ATOM 525 N N . PRO A 1 72 ? -5.247 -4.812 18.839 1.00 75.00 72 PRO A N 1
ATOM 526 C CA . PRO A 1 72 ? -5.213 -3.514 18.194 1.00 75.00 72 PRO A CA 1
ATOM 527 C C . PRO A 1 72 ? -5.026 -2.437 19.260 1.00 75.00 72 PRO A C 1
ATOM 529 O O . PRO A 1 72 ? -5.954 -2.097 19.996 1.00 75.00 72 PRO A O 1
ATOM 532 N N . ARG A 1 73 ? -3.812 -1.885 19.347 1.00 78.00 73 ARG A N 1
ATOM 533 C CA . ARG A 1 73 ? -3.558 -0.727 20.203 1.00 78.00 73 ARG A CA 1
ATOM 534 C C . ARG A 1 73 ? -4.397 0.456 19.708 1.00 78.00 73 ARG A C 1
ATOM 536 O O . ARG A 1 73 ? -4.466 0.668 18.494 1.00 78.00 73 ARG A O 1
ATOM 543 N N . PRO A 1 74 ? -5.008 1.242 20.613 1.00 77.69 74 PRO A N 1
ATOM 544 C CA . PRO A 1 74 ? -5.626 2.506 20.244 1.00 77.69 74 PRO A CA 1
ATOM 545 C C . PRO A 1 74 ? -4.588 3.372 19.532 1.00 77.69 74 PRO A C 1
ATOM 547 O O . PRO A 1 74 ? -3.520 3.644 20.080 1.00 77.69 74 PRO A O 1
ATOM 550 N N . VAL A 1 75 ? -4.878 3.743 18.288 1.00 78.12 75 VAL A N 1
ATOM 551 C CA . VAL A 1 75 ? -4.017 4.626 17.503 1.00 78.12 75 VAL A CA 1
ATOM 552 C C . VAL A 1 75 ? -4.615 6.018 17.597 1.00 78.12 75 VAL A C 1
ATOM 554 O O . VAL A 1 75 ? -5.743 6.233 17.151 1.00 78.12 75 VAL A O 1
ATOM 557 N N . GLU A 1 76 ? -3.878 6.947 18.196 1.00 85.00 76 GLU A N 1
ATOM 558 C CA . GLU A 1 76 ? -4.260 8.356 18.181 1.00 85.00 76 GLU A CA 1
ATOM 559 C C . GLU A 1 76 ? -4.226 8.874 16.732 1.00 85.00 76 GLU A C 1
ATOM 561 O O . GLU A 1 76 ? -3.283 8.566 15.989 1.00 85.00 76 GLU A O 1
ATOM 566 N N . PRO A 1 77 ? -5.242 9.633 16.289 1.00 84.69 77 PRO A N 1
ATOM 567 C CA . PRO A 1 77 ? -5.267 10.174 14.938 1.00 84.69 77 PRO A CA 1
ATOM 568 C C . PRO A 1 77 ? -4.085 11.130 14.724 1.00 84.69 77 PRO A C 1
ATOM 570 O O . PRO A 1 77 ? -3.858 12.047 15.513 1.00 84.69 77 PRO A O 1
ATOM 573 N N . LEU A 1 78 ? -3.336 10.930 13.634 1.00 86.06 78 LEU A N 1
ATOM 574 C CA . LEU A 1 78 ? -2.232 11.820 13.272 1.00 86.06 78 LEU A CA 1
ATOM 575 C C . LEU A 1 78 ? -2.756 13.220 12.931 1.00 86.06 78 LEU A C 1
ATOM 577 O O . LEU A 1 78 ? -3.796 13.380 12.289 1.00 86.06 78 LEU A O 1
ATOM 581 N N . ALA A 1 79 ? -1.986 14.245 13.298 1.00 92.50 79 ALA A N 1
ATOM 582 C CA . ALA A 1 79 ? -2.283 15.612 12.890 1.00 92.50 79 ALA A CA 1
ATOM 583 C C . ALA A 1 79 ? -2.121 15.771 11.367 1.00 92.50 79 ALA A C 1
ATOM 585 O O . ALA A 1 79 ? -1.225 15.180 10.760 1.00 92.50 79 ALA A O 1
ATOM 586 N N . GLN A 1 80 ? -2.924 16.643 10.747 1.00 93.06 80 GLN A N 1
ATOM 587 C CA . GLN A 1 80 ? -2.902 16.859 9.292 1.00 93.06 80 GLN A CA 1
ATOM 588 C C . GLN A 1 80 ? -1.503 17.204 8.748 1.00 93.06 80 GLN A C 1
ATOM 590 O O . GLN A 1 80 ? -1.127 16.745 7.671 1.00 93.06 80 GLN A O 1
ATOM 595 N N . ALA A 1 81 ? -0.712 17.966 9.508 1.00 93.44 81 ALA A N 1
ATOM 596 C CA . ALA A 1 81 ? 0.662 18.308 9.145 1.00 93.44 81 ALA A CA 1
ATOM 597 C C . ALA A 1 81 ? 1.584 17.076 9.070 1.00 93.44 81 ALA A C 1
ATOM 599 O O . ALA A 1 81 ? 2.431 16.991 8.186 1.00 93.44 81 ALA A O 1
ATOM 600 N N . GLN A 1 82 ? 1.399 16.098 9.962 1.00 92.94 82 GLN A N 1
ATOM 601 C CA . GLN A 1 82 ? 2.178 14.857 9.959 1.00 92.94 82 GLN A CA 1
ATOM 602 C C . GLN A 1 82 ? 1.802 13.977 8.766 1.00 92.94 82 GLN A C 1
ATOM 604 O O . GLN A 1 82 ? 2.683 13.424 8.117 1.00 92.94 82 GLN A O 1
ATOM 609 N N . ILE A 1 83 ? 0.510 13.905 8.430 1.00 93.38 83 ILE A N 1
ATOM 610 C CA . ILE A 1 83 ? 0.031 13.190 7.238 1.00 93.38 83 ILE A CA 1
ATOM 611 C C . ILE A 1 83 ? 0.680 13.771 5.978 1.00 93.38 83 ILE A C 1
ATOM 613 O O . ILE A 1 83 ? 1.221 13.024 5.167 1.00 93.38 83 ILE A O 1
ATOM 617 N N . GLN A 1 84 ? 0.678 15.099 5.838 1.00 95.12 84 GLN A N 1
ATOM 618 C CA . GLN A 1 84 ? 1.306 15.769 4.697 1.00 95.12 84 GLN A CA 1
ATOM 619 C C . GLN A 1 84 ? 2.819 15.542 4.651 1.00 95.12 84 GLN A C 1
ATOM 621 O O . GLN A 1 84 ? 3.358 15.305 3.575 1.00 95.12 84 GLN A O 1
ATOM 626 N N . ALA A 1 85 ? 3.500 15.569 5.800 1.00 94.62 85 ALA A N 1
ATOM 627 C CA . ALA A 1 85 ? 4.932 15.292 5.870 1.00 94.62 85 ALA A CA 1
ATOM 628 C C . ALA A 1 85 ? 5.263 13.860 5.421 1.00 94.62 85 ALA A C 1
ATOM 630 O O . ALA A 1 85 ? 6.192 13.666 4.641 1.00 94.62 85 ALA A O 1
ATOM 631 N N . ILE A 1 86 ? 4.475 12.869 5.856 1.00 93.38 86 ILE A N 1
ATOM 632 C CA . ILE A 1 86 ? 4.626 11.471 5.427 1.00 93.38 86 ILE A CA 1
ATOM 633 C C . ILE A 1 86 ? 4.376 11.350 3.922 1.00 93.38 86 ILE A C 1
ATOM 635 O O . ILE A 1 86 ? 5.186 10.757 3.218 1.00 93.38 86 ILE A O 1
ATOM 639 N N . GLN A 1 87 ? 3.301 11.952 3.407 1.00 91.94 87 GLN A N 1
ATOM 640 C CA . GLN A 1 87 ? 2.998 11.938 1.972 1.00 91.94 87 GLN A CA 1
ATOM 641 C C . GLN A 1 87 ? 4.114 12.576 1.143 1.00 91.94 87 GLN A C 1
ATOM 643 O O . GLN A 1 87 ? 4.531 12.000 0.145 1.00 91.94 87 GLN A O 1
ATOM 648 N N . ALA A 1 88 ? 4.631 13.728 1.572 1.00 94.00 88 ALA A N 1
ATOM 649 C CA . ALA A 1 88 ? 5.731 14.404 0.895 1.00 94.00 88 ALA A CA 1
ATOM 650 C C . ALA A 1 88 ? 7.015 13.562 0.911 1.00 94.00 88 ALA A C 1
ATOM 652 O O . ALA A 1 88 ? 7.688 13.459 -0.111 1.00 94.00 88 ALA A O 1
ATOM 653 N N . ALA A 1 89 ? 7.329 12.920 2.041 1.00 93.69 89 ALA A N 1
ATOM 654 C CA . ALA A 1 89 ? 8.478 12.027 2.149 1.00 93.69 89 ALA A CA 1
ATOM 655 C C . ALA A 1 89 ? 8.328 10.773 1.269 1.00 93.69 89 ALA A C 1
ATOM 657 O O . ALA A 1 89 ? 9.313 10.287 0.722 1.00 93.69 89 ALA A O 1
ATOM 658 N N . MET A 1 90 ? 7.105 10.261 1.113 1.00 91.50 90 MET A N 1
ATOM 659 C CA . MET A 1 90 ? 6.820 9.048 0.342 1.00 91.50 90 MET A CA 1
ATOM 660 C C . MET A 1 90 ? 6.588 9.292 -1.156 1.00 91.50 90 MET A C 1
ATOM 662 O O . MET A 1 90 ? 6.629 8.337 -1.924 1.00 91.50 90 MET A O 1
ATOM 666 N N . ALA A 1 91 ? 6.382 10.536 -1.595 1.00 89.12 91 ALA A N 1
ATOM 667 C CA . ALA A 1 91 ? 6.014 10.867 -2.977 1.00 89.12 91 ALA A CA 1
ATOM 668 C C . ALA A 1 91 ? 7.043 10.443 -4.044 1.00 89.12 91 ALA A C 1
ATOM 670 O O . ALA A 1 91 ? 6.699 10.370 -5.217 1.00 89.12 91 ALA A O 1
ATOM 671 N N . GLY A 1 92 ? 8.294 10.177 -3.655 1.00 87.38 92 GLY A N 1
ATOM 672 C CA . GLY A 1 92 ? 9.351 9.707 -4.558 1.00 87.38 92 GLY A CA 1
ATOM 673 C C . GLY A 1 92 ? 9.560 8.191 -4.574 1.00 87.38 92 GLY A C 1
ATOM 674 O O . GLY A 1 92 ? 10.469 7.721 -5.254 1.00 87.38 92 GLY A O 1
ATOM 675 N N . PHE A 1 93 ? 8.779 7.429 -3.803 1.00 85.81 93 PHE A N 1
ATOM 676 C CA . PHE A 1 93 ? 8.914 5.979 -3.715 1.00 85.81 93 PHE A CA 1
ATOM 677 C C . PHE A 1 93 ? 7.821 5.303 -4.534 1.00 85.81 93 PHE A C 1
ATOM 679 O O . PHE A 1 93 ? 6.655 5.283 -4.145 1.00 85.81 93 PHE A O 1
ATOM 686 N N . GLU A 1 94 ? 8.221 4.702 -5.647 1.00 85.06 94 GLU A N 1
ATOM 687 C CA . GLU A 1 94 ? 7.354 3.859 -6.462 1.00 85.06 94 GLU A CA 1
ATOM 688 C C . GLU A 1 94 ? 7.841 2.415 -6.419 1.00 85.06 94 GLU A C 1
ATOM 690 O O . GLU A 1 94 ? 9.042 2.136 -6.349 1.00 85.06 94 GLU A O 1
ATOM 695 N N . LEU A 1 95 ? 6.895 1.478 -6.452 1.00 80.62 95 LEU A 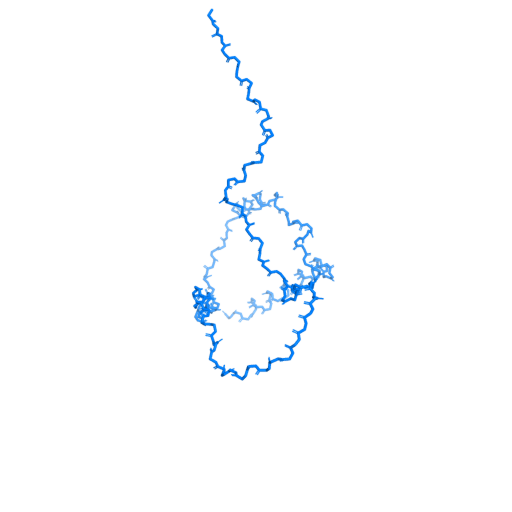N 1
ATOM 696 C CA . LEU A 1 95 ? 7.232 0.069 -6.537 1.00 80.62 95 LEU A CA 1
ATOM 697 C C . LEU A 1 95 ? 7.709 -0.236 -7.970 1.00 80.62 95 LEU A C 1
ATOM 699 O O . LEU A 1 95 ? 6.975 0.054 -8.918 1.00 80.62 95 LEU A O 1
ATOM 703 N N . PRO A 1 96 ? 8.894 -0.847 -8.162 1.00 87.50 96 PRO A N 1
ATOM 704 C CA . PRO A 1 96 ? 9.335 -1.270 -9.485 1.00 87.50 96 PRO A CA 1
ATOM 705 C C . PRO A 1 96 ? 8.308 -2.203 -10.128 1.00 87.50 96 PRO A C 1
ATOM 707 O O . PRO A 1 96 ? 7.749 -3.076 -9.461 1.00 87.50 96 PRO A O 1
ATOM 710 N N . SER A 1 97 ? 8.102 -2.078 -11.437 1.00 78.38 97 SER A N 1
ATOM 711 C CA . SER A 1 97 ? 7.125 -2.889 -12.180 1.00 78.38 97 SER A CA 1
ATOM 712 C C . SER A 1 97 ? 7.387 -4.401 -12.098 1.00 78.38 97 SER A C 1
ATOM 714 O O . SER A 1 97 ? 6.452 -5.192 -12.212 1.00 78.38 97 SER A O 1
ATOM 716 N N . SER A 1 98 ? 8.635 -4.809 -11.844 1.00 83.44 98 SER A N 1
ATOM 717 C CA . SER A 1 98 ? 9.041 -6.200 -11.607 1.00 83.44 98 SER A CA 1
ATOM 718 C C . SER A 1 98 ? 8.523 -6.785 -10.289 1.00 83.44 98 SER A C 1
ATOM 720 O O . SER A 1 98 ? 8.420 -8.003 -10.170 1.00 83.44 98 SER A O 1
ATOM 722 N N . HIS A 1 99 ? 8.175 -5.944 -9.313 1.00 84.50 99 HIS A N 1
ATOM 723 C CA . HIS A 1 99 ? 7.662 -6.363 -8.007 1.00 84.50 99 HIS A CA 1
ATOM 724 C C . HIS A 1 99 ? 6.133 -6.396 -7.943 1.00 84.50 99 HIS A C 1
ATOM 726 O O . HIS A 1 99 ? 5.577 -6.716 -6.894 1.00 84.50 99 HIS A O 1
ATOM 732 N N . VAL A 1 100 ? 5.442 -6.081 -9.043 1.00 81.75 100 VAL A N 1
ATOM 733 C CA . VAL A 1 100 ? 3.987 -6.221 -9.130 1.00 81.75 100 VAL A CA 1
ATOM 734 C C . VAL A 1 100 ? 3.661 -7.676 -9.479 1.00 81.75 100 VAL A C 1
ATOM 736 O O . VAL A 1 100 ? 3.929 -8.115 -10.605 1.00 81.75 100 VAL A O 1
ATOM 739 N N . PRO A 1 101 ? 3.089 -8.451 -8.545 1.00 83.31 101 PRO A N 1
ATOM 740 C CA . PRO A 1 101 ? 2.774 -9.847 -8.800 1.00 83.31 101 PRO A CA 1
ATOM 741 C C . PRO A 1 101 ? 1.664 -9.987 -9.858 1.00 83.31 101 PRO A C 1
ATOM 743 O O . PRO A 1 101 ? 0.856 -9.074 -10.035 1.00 83.31 101 PRO A O 1
ATOM 746 N N . PRO A 1 102 ? 1.583 -11.131 -10.564 1.00 80.31 102 PRO A N 1
ATOM 747 C CA . PRO A 1 102 ? 0.641 -11.319 -11.669 1.00 80.31 102 PRO A CA 1
ATOM 748 C C . PRO A 1 102 ? -0.820 -11.138 -11.243 1.00 80.31 102 PRO A C 1
ATOM 750 O O . PRO A 1 102 ? -1.570 -10.481 -11.952 1.00 80.31 102 PRO A O 1
ATOM 753 N N . TRP A 1 103 ? -1.192 -11.593 -10.042 1.00 81.56 103 TRP A N 1
ATOM 754 C CA . TRP A 1 103 ? -2.547 -11.420 -9.505 1.00 81.56 103 TRP A CA 1
ATOM 755 C C . TRP A 1 103 ? -2.960 -9.950 -9.340 1.00 81.56 103 TRP A C 1
ATOM 757 O O . TRP A 1 103 ? -4.148 -9.640 -9.359 1.00 81.56 103 TRP A O 1
ATOM 767 N N . ALA A 1 104 ? -1.998 -9.037 -9.169 1.00 81.81 104 ALA A N 1
ATOM 768 C CA . ALA A 1 104 ? -2.266 -7.611 -9.009 1.00 81.81 104 ALA A CA 1
ATOM 769 C C . ALA A 1 104 ? -2.507 -6.907 -10.352 1.00 81.81 104 ALA A C 1
ATOM 771 O O . ALA A 1 104 ? -2.975 -5.773 -10.365 1.00 81.81 104 ALA A O 1
ATOM 772 N N . LYS A 1 105 ? -2.197 -7.562 -11.479 1.00 77.81 105 LYS A N 1
ATOM 773 C CA . LYS A 1 105 ? -2.459 -7.031 -12.824 1.00 77.81 105 LYS A CA 1
ATOM 774 C C . LYS A 1 105 ? -3.919 -7.210 -13.235 1.00 77.81 105 LYS A C 1
ATOM 776 O O . LYS A 1 105 ? -4.444 -6.380 -13.967 1.00 77.81 105 LYS A O 1
ATOM 781 N N . ASP A 1 106 ? -4.560 -8.267 -12.742 1.00 82.88 106 ASP A N 1
ATOM 782 C CA . ASP A 1 106 ? -5.922 -8.646 -13.132 1.00 82.88 106 ASP A CA 1
ATOM 783 C C . ASP A 1 106 ? -7.010 -7.905 -12.338 1.00 82.88 106 ASP A C 1
ATOM 785 O O . ASP A 1 106 ? -8.185 -7.964 -12.698 1.00 82.88 106 ASP A O 1
ATOM 789 N N . VAL A 1 107 ? -6.638 -7.202 -11.262 1.00 81.75 107 VAL A N 1
ATOM 790 C CA . VAL A 1 107 ? -7.575 -6.457 -10.413 1.00 81.75 107 VAL A CA 1
ATOM 791 C C . VAL A 1 107 ? -7.335 -4.952 -10.566 1.00 81.75 107 VAL A C 1
ATOM 793 O O . VAL A 1 107 ? -6.307 -4.451 -10.104 1.00 81.75 107 VAL A O 1
ATOM 796 N N . PRO A 1 108 ? -8.281 -4.202 -11.162 1.00 85.88 108 PRO A N 1
ATOM 797 C CA . PRO A 1 108 ? -8.168 -2.756 -11.303 1.00 85.88 108 PRO A CA 1
ATOM 798 C C . PRO A 1 108 ? -8.041 -2.042 -9.958 1.00 85.88 108 PRO A C 1
ATOM 800 O O . PRO A 1 108 ? -8.652 -2.444 -8.962 1.00 85.88 108 PRO A O 1
ATOM 803 N N . GLU A 1 109 ? -7.304 -0.925 -9.947 1.00 82.25 109 GLU A N 1
ATOM 804 C CA . GLU A 1 109 ? -7.019 -0.209 -8.703 1.00 82.25 109 GLU A CA 1
ATOM 805 C C . GLU A 1 109 ? -8.295 0.260 -7.979 1.00 82.25 109 GLU A C 1
ATOM 807 O O . GLU A 1 109 ? -8.447 0.166 -6.760 1.00 82.25 109 GLU A O 1
ATOM 812 N N . GLU A 1 110 ? -9.254 0.731 -8.766 1.00 85.81 110 GLU A N 1
ATOM 813 C CA . GLU A 1 110 ? -10.517 1.258 -8.267 1.00 85.81 110 GLU A CA 1
ATOM 814 C C . GLU A 1 110 ? -11.397 0.165 -7.639 1.00 85.81 110 GLU A C 1
ATOM 816 O O . GLU A 1 110 ? -12.004 0.368 -6.585 1.00 85.81 110 GLU A O 1
ATOM 821 N N . GLU A 1 111 ? -11.420 -1.031 -8.232 1.00 86.31 111 GLU A N 1
ATOM 822 C CA . GLU A 1 111 ? -12.251 -2.134 -7.746 1.00 86.31 111 GLU A CA 1
ATOM 823 C C . GLU A 1 111 ? -11.755 -2.675 -6.402 1.00 86.31 111 GLU A C 1
ATOM 825 O O . GLU A 1 111 ? -12.560 -2.903 -5.486 1.00 86.31 111 GLU A O 1
ATOM 830 N N . TRP A 1 112 ? -10.435 -2.826 -6.228 1.00 84.56 112 TRP A N 1
ATOM 831 C CA . TRP A 1 112 ? -9.901 -3.273 -4.940 1.00 84.56 112 TRP A CA 1
ATOM 832 C C . TRP A 1 112 ? -10.096 -2.220 -3.853 1.00 84.56 112 TRP A C 1
ATOM 834 O O . TRP A 1 112 ? -10.471 -2.582 -2.732 1.00 84.56 112 TRP A O 1
ATOM 844 N N . LYS A 1 113 ? -9.925 -0.927 -4.172 1.00 89.50 113 LYS A N 1
ATOM 845 C CA . LYS A 1 113 ? -10.166 0.176 -3.228 1.00 89.50 113 LYS A CA 1
ATOM 846 C C . LYS A 1 113 ? -11.600 0.154 -2.728 1.00 89.50 113 LYS A C 1
ATOM 848 O O . LYS A 1 113 ? -11.837 0.189 -1.519 1.00 89.50 113 LYS A O 1
ATOM 853 N N . GLN A 1 114 ? -12.569 0.034 -3.633 1.00 89.50 114 GLN A N 1
ATOM 854 C CA . GLN A 1 114 ? -13.981 -0.020 -3.258 1.00 89.50 114 GLN A CA 1
ATOM 855 C C . GLN A 1 114 ? -14.316 -1.263 -2.430 1.00 89.50 114 GLN A C 1
ATOM 857 O O . GLN A 1 114 ? -15.013 -1.161 -1.413 1.00 89.50 114 GLN A O 1
ATOM 862 N N . CYS A 1 115 ? -13.788 -2.430 -2.808 1.00 86.75 115 CYS A N 1
ATOM 863 C CA . CYS A 1 115 ? -13.962 -3.659 -2.037 1.00 86.75 115 CYS A CA 1
ATOM 864 C C . CYS A 1 115 ? -13.405 -3.515 -0.610 1.00 86.75 115 CYS A C 1
ATOM 866 O O . CYS A 1 115 ? -14.067 -3.904 0.359 1.00 86.75 115 CYS A O 1
ATOM 868 N N . LEU A 1 116 ? -12.232 -2.894 -0.468 1.00 89.56 116 LEU A N 1
ATOM 869 C CA . LEU A 1 116 ? -11.601 -2.619 0.818 1.00 89.56 116 LEU A CA 1
ATOM 870 C C . LEU A 1 116 ? -12.419 -1.631 1.658 1.00 89.56 116 LEU A C 1
ATOM 872 O O . LEU A 1 116 ? -12.716 -1.927 2.815 1.00 89.56 116 LEU A O 1
ATOM 876 N N . TYR A 1 117 ? -12.849 -0.500 1.090 1.00 92.06 117 TYR A N 1
ATOM 877 C CA . TYR A 1 117 ? -13.680 0.475 1.806 1.00 92.06 117 TYR A CA 1
ATOM 878 C C . TYR A 1 117 ? -14.985 -0.138 2.306 1.00 92.06 117 TYR A C 1
ATOM 880 O O . TYR A 1 117 ? -15.404 0.139 3.431 1.00 92.06 117 TYR A O 1
ATOM 888 N N . ARG A 1 118 ? -15.615 -1.006 1.508 1.00 91.00 118 ARG A N 1
ATOM 889 C CA . ARG A 1 118 ? -16.819 -1.731 1.925 1.00 91.00 118 ARG A CA 1
ATOM 890 C C . ARG A 1 118 ? -16.543 -2.628 3.133 1.00 91.00 118 ARG A C 1
ATOM 892 O O . ARG A 1 118 ? -17.318 -2.601 4.086 1.00 91.00 118 ARG A O 1
ATOM 899 N N . LYS A 1 119 ? -15.432 -3.374 3.129 1.00 89.19 119 LYS A N 1
ATOM 900 C CA . LYS A 1 119 ? -15.016 -4.214 4.267 1.00 89.19 119 LYS A CA 1
ATOM 901 C C . LYS A 1 119 ? -14.707 -3.381 5.513 1.00 89.19 119 LYS A C 1
ATOM 903 O O . LYS A 1 119 ? -15.197 -3.708 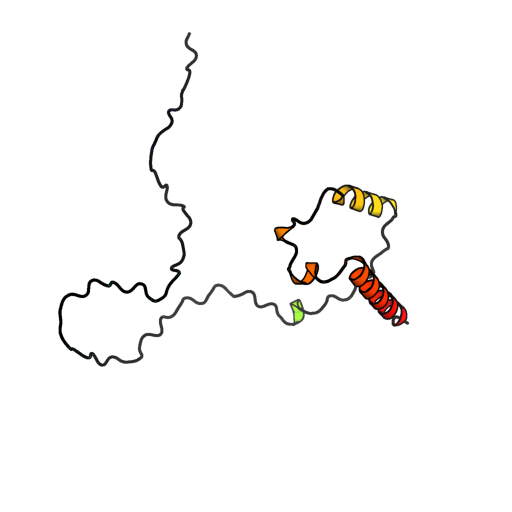6.588 1.00 89.19 119 LYS A O 1
ATOM 908 N N . LEU A 1 120 ? -13.965 -2.281 5.370 1.00 88.88 120 LEU A N 1
ATOM 909 C CA . LEU A 1 120 ? -13.623 -1.383 6.479 1.00 88.88 120 LEU A CA 1
ATOM 910 C C . LEU A 1 120 ? -14.864 -0.752 7.116 1.00 88.88 120 LEU A C 1
ATOM 912 O O . LEU A 1 120 ? -14.980 -0.737 8.337 1.00 88.88 120 LEU A O 1
ATOM 916 N N . ARG A 1 121 ? -15.824 -0.288 6.307 1.00 87.19 121 ARG A N 1
ATOM 917 C CA . ARG A 1 121 ? -17.105 0.228 6.818 1.00 87.19 121 ARG A CA 1
ATOM 918 C C . ARG A 1 121 ? -17.906 -0.857 7.536 1.00 87.19 121 ARG A C 1
ATOM 920 O O . ARG A 1 121 ? -18.467 -0.588 8.592 1.00 87.19 121 ARG A O 1
ATOM 927 N N . GLY A 1 122 ? -17.921 -2.078 7.000 1.00 82.19 122 GLY A N 1
ATOM 928 C CA . GLY A 1 122 ? -18.575 -3.225 7.636 1.00 82.19 122 GLY A CA 1
ATOM 929 C C . GLY A 1 122 ? -17.935 -3.645 8.965 1.00 82.19 122 GLY A C 1
ATOM 930 O O . GLY A 1 122 ? -18.640 -4.103 9.858 1.00 82.19 122 GLY A O 1
ATOM 931 N N . LEU A 1 123 ? -16.621 -3.466 9.122 1.00 77.75 123 LEU A N 1
ATOM 932 C CA . LEU A 1 123 ? -15.903 -3.705 10.381 1.00 77.75 123 LEU A CA 1
ATOM 933 C C . LEU A 1 123 ? -16.121 -2.569 11.389 1.00 77.75 123 LEU A C 1
ATOM 935 O O . LEU A 1 123 ? -16.355 -2.830 12.564 1.00 77.75 123 LEU A O 1
ATOM 939 N N . ALA A 1 124 ? -16.102 -1.314 10.933 1.00 72.12 124 ALA A N 1
ATOM 940 C CA . ALA A 1 124 ? -16.362 -0.153 11.782 1.00 72.12 124 ALA A CA 1
ATOM 941 C C . ALA A 1 124 ? -17.795 -0.147 12.343 1.00 72.12 124 ALA A C 1
ATOM 943 O O . ALA A 1 124 ? -18.000 0.259 13.480 1.00 72.12 124 ALA A O 1
ATOM 944 N N . ALA A 1 125 ? -18.771 -0.642 11.575 1.00 67.69 125 ALA A N 1
ATOM 945 C CA . ALA A 1 125 ? -20.163 -0.763 12.008 1.00 67.69 125 ALA A CA 1
ATOM 946 C C . ALA A 1 125 ? -20.417 -1.906 13.012 1.00 67.69 125 ALA A C 1
ATOM 948 O O . ALA A 1 125 ? -21.471 -1.933 13.638 1.00 67.69 125 ALA A O 1
ATOM 949 N N . GLN A 1 126 ? -19.483 -2.851 13.166 1.00 57.94 126 GLN A N 1
ATOM 950 C CA . GLN A 1 126 ? -19.593 -3.978 14.105 1.00 57.94 126 GLN A CA 1
ATOM 951 C C . GLN A 1 126 ? -18.938 -3.710 15.467 1.00 57.94 126 GLN A C 1
ATOM 953 O O . GLN A 1 126 ? -18.892 -4.600 16.315 1.00 57.94 126 GLN A O 1
ATOM 958 N N . ARG A 1 127 ? -18.426 -2.497 15.688 1.00 53.06 127 ARG A N 1
ATOM 959 C CA . ARG A 1 127 ? -17.815 -2.081 16.949 1.00 53.06 127 ARG A CA 1
ATOM 960 C C . ARG A 1 127 ? -18.887 -1.344 17.783 1.00 53.06 127 ARG A C 1
ATOM 962 O O . ARG A 1 127 ? -19.283 -0.262 17.353 1.00 53.06 127 ARG A O 1
ATOM 969 N N . PRO A 1 128 ? -19.418 -1.942 18.872 1.00 52.22 128 PRO A N 1
ATOM 970 C CA . PRO A 1 128 ? -20.427 -1.310 19.728 1.00 52.22 128 PRO A CA 1
ATOM 971 C C . PRO A 1 128 ? -19.875 -0.104 20.498 1.00 52.22 128 PRO A C 1
ATOM 973 O O . PRO A 1 128 ? -18.643 -0.060 20.735 1.00 52.22 128 PRO A O 1
#

Radius of gyration: 31.66 Å; chains: 1; bounding box: 83×76×40 Å

Organism: NCBI:txid48802

Foldseek 3Di:
DDDDDDDPDPDPDPDPPPDDDDDDPDDPPPDPPPDDDDDDDDDDDDPPDPPPDPDPDPDPDDDPVNVPPDDDDDDDDDDPVVVVVVCVVCVPDDDPPVPQDPVNVVDDPVRVVVVVVVVVVVVVVPPD

Sequence (128 aa):
HVSSDSDSEFGDGDSVDGGGYQLLPQDPDQEASDADDAEDEEPTASPAGSLALPEAPSEWRPTEEMLRPAEPRPVEPLAQAQIQAIQAAMAGFELPSSHVPPWAKDVPEEEWKQCLYRKLRGLAAQRP